Protein AF-0000000084459912 (afdb_homodimer)

Nearest PDB structures (foldseek):
  7t5u-assembly1_A  TM=8.131E-01  e=1.306E-01  Escherichia coli
  1b0n-assembly1_A  TM=7.896E-01  e=1.873E-01  Bacillus subtilis
  3g5g-assembly5_I  TM=6.899E-01  e=2.528E-01  Enterobacter sp. RFL1396
  3g5g-assembly1_A  TM=6.632E-01  e=2.528E-01  Enterobacter sp. RFL1396
  3f52-assembly1_E  TM=6.097E-01  e=4.341E-01  Corynebacterium glutamicum

Foldseek 3Di:
DVFQVQLVVLLVLLVCCVVLDVDDLCNLCVQLVHDSVVSVCSNVSHDDDPDPSSVVSSVVVSVVSVVVRVVVVVVVVVVD/DVFQVQLVVLLVLLVCCVVLDVDDLCNLCVQLVHDSVVSVCSNVVHDDDPDPSSVVSSVVVSVVSVVVRVVVVVVVVVVD

Radius of gyration: 15.77 Å; Cα contacts (8 Å, |Δi|>4): 173; chains: 2; bounding box: 39×54×32 Å

Organism: NCBI:txid458

Sequence (160 aa):
MNRNSRLKVYQGMIQFLLESTNYTFETIADFTSYSVKEIRSIYLNQKLPEKLLSEKQLIKLYLIILDIHTSKTNVQKLFEMNRNSRLKVYQGMIQFLLESTNYTFETIADFTSYSVKEIRSIYLNQKLPEKLLSEKQLIKLYLIILDIHTSKTNVQKLFE

Secondary structure (DSSP, 8-state):
-HHHHHHHHHHHHHHHHHHHSS--HHHHHHHHT--HHHHHHHHTT----S-HHHHHHHHHHHHHHHHHHHHHHHHHHHH-/-HHHHHHHHHHHHHHHHHHHSS--HHHHHHHHT--HHHHHHHHTT----S-HHHHHHHHHHHHHHHHHHHHHHHHHHHH-

Structure (mmCIF, N/CA/C/O backbone):
data_AF-0000000084459912-model_v1
#
loop_
_entity.id
_entity.type
_entity.pdbx_description
1 polymer 'Uncharacterized protein'
#
loop_
_atom_site.group_PDB
_atom_site.id
_atom_site.type_symbol
_atom_site.label_atom_id
_atom_site.label_alt_id
_atom_site.label_comp_id
_atom_site.label_asym_id
_atom_site.label_entity_id
_atom_site.label_seq_id
_atom_site.pdbx_PDB_ins_code
_atom_site.Cartn_x
_atom_site.Cartn_y
_atom_site.Cartn_z
_atom_site.occupancy
_atom_site.B_iso_or_equiv
_atom_site.auth_seq_id
_atom_site.auth_comp_id
_atom_site.auth_asym_id
_atom_site.auth_atom_id
_atom_site.pdbx_PDB_model_num
ATOM 1 N N . MET A 1 1 ? 6.602 16.375 -1.39 1 47.78 1 MET A N 1
ATOM 2 C CA . MET A 1 1 ? 6.867 15.344 -2.383 1 47.78 1 MET A CA 1
ATOM 3 C C . MET A 1 1 ? 6.234 14.016 -1.967 1 47.78 1 MET A C 1
ATOM 5 O O . MET A 1 1 ? 5.699 13.289 -2.805 1 47.78 1 MET A O 1
ATOM 9 N N . ASN A 1 2 ? 5.906 13.688 -0.579 1 64.06 2 ASN A N 1
ATOM 10 C CA . ASN A 1 2 ? 5.465 12.445 0.049 1 64.06 2 ASN A CA 1
ATOM 11 C C . ASN A 1 2 ? 3.982 12.188 -0.195 1 64.06 2 ASN A C 1
ATOM 13 O O . ASN A 1 2 ? 3.561 11.039 -0.313 1 64.06 2 ASN A O 1
ATOM 17 N N . ARG A 1 3 ? 3.441 13.25 -0.768 1 71.12 3 ARG A N 1
ATOM 18 C CA . ARG A 1 3 ? 1.987 13.156 -0.86 1 71.12 3 ARG A CA 1
ATOM 19 C C . ARG A 1 3 ? 1.567 12.344 -2.08 1 71.12 3 ARG A C 1
ATOM 21 O O . ARG A 1 3 ? 0.62 11.555 -2.01 1 71.12 3 ARG A O 1
ATOM 28 N N . ASN A 1 4 ? 2.357 12.414 -3.043 1 81.94 4 ASN A N 1
ATOM 29 C CA . ASN A 1 4 ? 2 11.75 -4.289 1 81.94 4 ASN A CA 1
ATOM 30 C C . ASN A 1 4 ? 2.221 10.242 -4.203 1 81.94 4 ASN A C 1
ATOM 32 O O . ASN A 1 4 ? 1.413 9.461 -4.711 1 81.94 4 ASN A O 1
ATOM 36 N N . SER A 1 5 ? 3.223 9.938 -3.443 1 87.69 5 SER A N 1
ATOM 37 C CA . SER A 1 5 ? 3.521 8.516 -3.316 1 87.69 5 SER A CA 1
ATOM 38 C C . SER A 1 5 ? 2.465 7.801 -2.484 1 87.69 5 SER A C 1
ATOM 40 O O . SER A 1 5 ? 2.023 6.707 -2.838 1 87.69 5 SER A O 1
ATOM 42 N N . ARG A 1 6 ? 1.945 8.523 -1.436 1 90.5 6 ARG A N 1
ATOM 43 C CA . ARG A 1 6 ? 0.918 7.941 -0.577 1 90.5 6 ARG A CA 1
ATOM 44 C C . ARG A 1 6 ? -0.403 7.797 -1.324 1 90.5 6 ARG A C 1
ATOM 46 O O . ARG A 1 6 ? -1.086 6.777 -1.197 1 90.5 6 ARG A O 1
ATOM 53 N N . LEU A 1 7 ? -0.631 8.812 -2.074 1 91 7 LEU A N 1
ATOM 54 C CA . LEU A 1 7 ? -1.864 8.773 -2.854 1 91 7 LEU A CA 1
ATOM 55 C C . LEU A 1 7 ? -1.852 7.613 -3.838 1 91 7 LEU A C 1
ATOM 57 O O . LEU A 1 7 ? -2.861 6.926 -4.008 1 91 7 LEU A O 1
ATOM 61 N N . LYS A 1 8 ? -0.755 7.383 -4.48 1 90.94 8 LYS A N 1
ATOM 62 C CA . LYS A 1 8 ? -0.604 6.273 -5.418 1 90.94 8 LYS A CA 1
ATOM 63 C C . LYS A 1 8 ? -0.824 4.934 -4.723 1 90.94 8 LYS A C 1
ATOM 65 O O . LYS A 1 8 ? -1.457 4.035 -5.285 1 90.94 8 LYS A O 1
ATOM 70 N N . VAL A 1 9 ? -0.335 4.84 -3.57 1 94.75 9 VAL A N 1
ATOM 71 C CA . VAL A 1 9 ? -0.463 3.611 -2.793 1 94.75 9 VAL A CA 1
ATOM 72 C C . VAL A 1 9 ? -1.938 3.32 -2.525 1 94.75 9 VAL A C 1
ATOM 74 O O . VAL A 1 9 ? -2.426 2.229 -2.824 1 94.75 9 VAL A O 1
ATOM 77 N N . TYR A 1 10 ? -2.59 4.32 -2.098 1 94.94 10 TYR A N 1
ATOM 78 C CA . TYR A 1 10 ? -3.963 4.094 -1.659 1 94.94 10 TYR A CA 1
ATOM 79 C C . TYR A 1 10 ? -4.898 3.947 -2.852 1 94.94 10 TYR A C 1
ATOM 81 O O . TYR A 1 10 ? -5.875 3.197 -2.793 1 94.94 10 TYR A O 1
ATOM 89 N N . GLN A 1 11 ? -4.605 4.672 -3.863 1 94.19 11 GLN A N 1
ATOM 90 C CA . GLN A 1 11 ? -5.348 4.453 -5.098 1 94.19 11 GLN A CA 1
ATOM 91 C C . GLN A 1 11 ? -5.207 3.008 -5.574 1 94.19 11 GLN A C 1
ATOM 93 O O . GLN A 1 11 ? -6.191 2.379 -5.965 1 94.19 11 GLN A O 1
ATOM 98 N N . GLY A 1 12 ? -4.016 2.531 -5.602 1 93.94 12 GLY A N 1
ATOM 99 C CA . GLY A 1 12 ? -3.768 1.151 -5.988 1 93.94 12 GLY A CA 1
ATOM 100 C C . GLY A 1 12 ? -4.469 0.146 -5.098 1 93.94 12 GLY A C 1
ATOM 101 O O . GLY A 1 12 ? -5.012 -0.849 -5.582 1 93.94 12 GLY A O 1
ATOM 102 N N . MET A 1 13 ? -4.477 0.416 -3.809 1 95.75 13 MET A N 1
ATOM 103 C CA . MET A 1 13 ? -5.129 -0.485 -2.863 1 95.75 13 MET A CA 1
ATOM 104 C C . MET A 1 13 ? -6.629 -0.556 -3.127 1 95.75 13 MET A C 1
ATOM 106 O O . MET A 1 13 ? -7.207 -1.645 -3.17 1 95.75 13 MET A O 1
ATOM 110 N N . ILE A 1 14 ? -7.199 0.581 -3.268 1 96.06 14 ILE A N 1
ATOM 111 C CA . ILE A 1 14 ? -8.633 0.626 -3.512 1 96.06 14 ILE A CA 1
ATOM 112 C C . ILE A 1 14 ? -8.961 -0.082 -4.824 1 96.06 14 ILE A C 1
ATOM 114 O O . ILE A 1 14 ? -9.891 -0.884 -4.895 1 96.06 14 ILE A O 1
ATOM 118 N N . GLN A 1 15 ? -8.188 0.215 -5.859 1 95.12 15 GLN A N 1
ATOM 119 C CA . GLN A 1 15 ? -8.383 -0.438 -7.148 1 95.12 15 GLN A CA 1
ATOM 120 C C . GLN A 1 15 ? -8.305 -1.955 -7.016 1 95.12 15 GLN A C 1
ATOM 122 O O . GLN A 1 15 ? -9.141 -2.678 -7.562 1 95.12 15 GLN A O 1
ATOM 127 N N . PHE A 1 16 ? -7.336 -2.498 -6.277 1 94.69 16 PHE A N 1
ATOM 128 C CA . PHE A 1 16 ? -7.16 -3.93 -6.07 1 94.69 16 PHE A CA 1
ATOM 129 C C . PHE A 1 16 ? -8.375 -4.527 -5.363 1 94.69 16 PHE A C 1
ATOM 131 O O . PHE A 1 16 ? -8.852 -5.602 -5.738 1 94.69 16 PHE A O 1
ATOM 138 N N . LEU A 1 17 ? -8.828 -3.879 -4.316 1 95.94 17 LEU A N 1
ATOM 139 C CA . LEU A 1 17 ? -9.992 -4.352 -3.564 1 95.94 17 LEU A CA 1
ATOM 140 C C . LEU A 1 17 ? -11.219 -4.457 -4.465 1 95.94 17 LEU A C 1
ATOM 142 O O . LEU A 1 17 ? -11.938 -5.453 -4.414 1 95.94 17 LEU A O 1
ATOM 146 N N . LEU A 1 18 ? -11.375 -3.439 -5.332 1 95.69 18 LEU A N 1
ATOM 147 C CA . LEU A 1 18 ? -12.516 -3.422 -6.242 1 95.69 18 LEU A CA 1
ATOM 148 C C . LEU A 1 18 ? -12.406 -4.551 -7.266 1 95.69 18 LEU A C 1
ATOM 150 O O . LEU A 1 18 ? -13.414 -5.148 -7.641 1 95.69 18 LEU A O 1
ATOM 154 N N . GLU A 1 19 ? -11.273 -4.852 -7.637 1 93.81 19 GLU A N 1
ATOM 155 C CA . GLU A 1 19 ? -11.062 -5.812 -8.711 1 93.81 19 GLU A CA 1
ATOM 156 C C . GLU A 1 19 ? -11.047 -7.242 -8.18 1 93.81 19 GLU A C 1
ATOM 158 O O . GLU A 1 19 ? -11.367 -8.188 -8.898 1 93.81 19 GLU A O 1
ATOM 163 N N . SER A 1 20 ? -10.633 -7.414 -6.945 1 90.88 20 SER A N 1
ATOM 164 C CA . SER A 1 20 ? -10.375 -8.742 -6.41 1 90.88 20 SER A CA 1
ATOM 165 C C . SER A 1 20 ? -11.555 -9.25 -5.586 1 90.88 20 SER A C 1
ATOM 167 O O . SER A 1 20 ? -11.562 -10.406 -5.152 1 90.88 20 SER A O 1
ATOM 169 N N . THR A 1 21 ? -12.414 -8.375 -5.328 1 93.44 21 THR A N 1
ATOM 170 C CA . THR A 1 21 ? -13.586 -8.711 -4.531 1 93.44 21 THR A CA 1
ATOM 171 C C . THR A 1 21 ? -14.852 -8.164 -5.184 1 93.44 21 THR A C 1
ATOM 173 O O . THR A 1 21 ? -14.812 -7.672 -6.312 1 93.44 21 THR A O 1
ATOM 176 N N . ASN A 1 22 ? -15.961 -8.367 -4.508 1 94.19 22 ASN A N 1
ATOM 177 C CA . ASN A 1 22 ? -17.219 -7.75 -4.91 1 94.19 22 ASN A CA 1
ATOM 178 C C . ASN A 1 22 ? -17.484 -6.469 -4.121 1 94.19 22 ASN A C 1
ATOM 180 O O . ASN A 1 22 ? -18.625 -6.016 -4.039 1 94.19 22 ASN A O 1
ATOM 184 N N . TYR A 1 23 ? -16.438 -5.949 -3.535 1 95.38 23 TYR A N 1
ATOM 185 C CA . TYR A 1 23 ? -16.594 -4.727 -2.75 1 95.38 23 TYR A CA 1
ATOM 186 C C 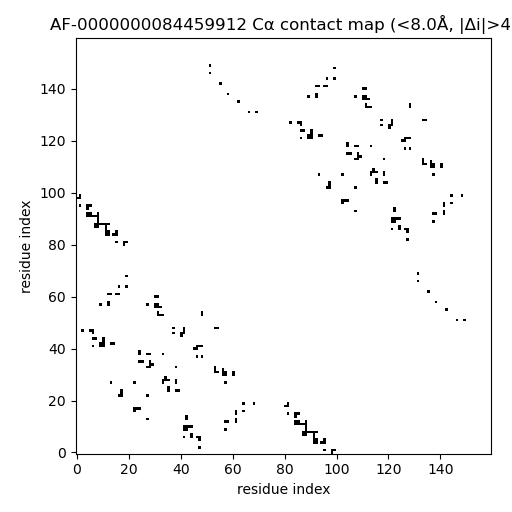. TYR A 1 23 ? -16.953 -3.547 -3.645 1 95.38 23 TYR A C 1
ATOM 188 O O . TYR A 1 23 ? -16.578 -3.514 -4.82 1 95.38 23 TYR A O 1
ATOM 196 N N . THR A 1 24 ? -17.688 -2.592 -3.076 1 96.88 24 THR A N 1
ATOM 197 C CA . THR A 1 24 ? -17.953 -1.277 -3.65 1 96.88 24 THR A CA 1
ATOM 198 C C . THR A 1 24 ? -17.25 -0.187 -2.846 1 96.88 24 THR A C 1
ATOM 200 O O . THR A 1 24 ? -16.625 -0.469 -1.823 1 96.88 24 THR A O 1
ATOM 203 N N . PHE A 1 25 ? -17.328 1.065 -3.336 1 96.88 25 PHE A N 1
ATOM 204 C CA . PHE A 1 25 ? -16.797 2.178 -2.555 1 96.88 25 PHE A CA 1
ATOM 205 C C . PHE A 1 25 ? -17.469 2.242 -1.187 1 96.88 25 PHE A C 1
ATOM 207 O O . PHE A 1 25 ? -16.812 2.545 -0.185 1 96.88 25 PHE A O 1
ATOM 214 N N . GLU A 1 26 ? -18.766 1.899 -1.14 1 97.06 26 GLU A N 1
ATOM 215 C CA . GLU A 1 26 ? -19.531 1.907 0.101 1 97.06 26 GLU A CA 1
ATOM 216 C C . GLU A 1 26 ? -19.016 0.856 1.078 1 97.06 26 GLU A C 1
ATOM 218 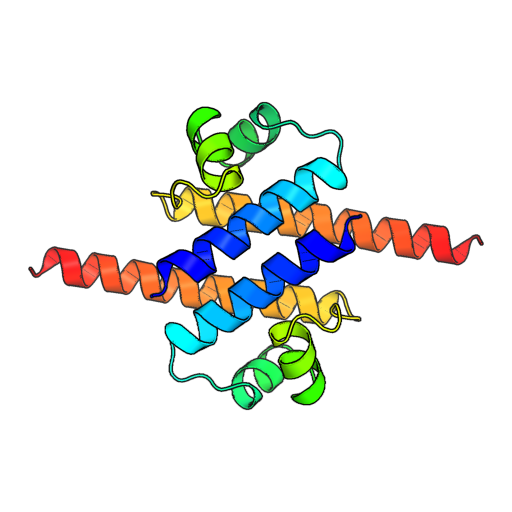O O . GLU A 1 26 ? -18.875 1.128 2.271 1 97.06 26 GLU A O 1
ATOM 223 N N . THR A 1 27 ? -18.75 -0.296 0.574 1 97 27 THR A N 1
ATOM 224 C CA . THR A 1 27 ? -18.25 -1.391 1.396 1 97 27 THR A CA 1
ATOM 225 C C . THR A 1 27 ? -16.891 -1.038 1.989 1 97 27 THR A C 1
ATOM 227 O O . THR A 1 27 ? -16.641 -1.276 3.174 1 97 27 THR A O 1
ATOM 230 N N . ILE A 1 28 ? -16 -0.453 1.196 1 97.25 28 ILE A N 1
ATOM 231 C CA . ILE A 1 28 ? -14.656 -0.09 1.641 1 97.25 28 ILE A CA 1
ATOM 232 C C . ILE A 1 28 ? -14.742 1.011 2.695 1 97.25 28 ILE A C 1
ATOM 234 O O . ILE A 1 28 ? -14.047 0.963 3.709 1 97.25 28 ILE A O 1
ATOM 238 N N . ALA A 1 29 ? -15.648 1.966 2.439 1 95.62 29 ALA A N 1
ATOM 239 C CA . ALA A 1 29 ? -15.852 3.051 3.395 1 95.62 29 ALA A CA 1
ATOM 240 C C . ALA A 1 29 ? -16.297 2.51 4.754 1 95.62 29 ALA A C 1
ATOM 242 O O . ALA A 1 29 ? -15.789 2.943 5.793 1 95.62 29 ALA A O 1
ATOM 243 N N . ASP A 1 30 ? -17.125 1.562 4.758 1 95.62 30 ASP A N 1
ATOM 244 C CA . ASP A 1 30 ? -17.641 0.974 5.984 1 95.62 30 ASP A CA 1
ATOM 245 C C . ASP A 1 30 ? -16.547 0.273 6.773 1 95.62 30 ASP A C 1
ATOM 247 O O . ASP A 1 30 ? -16.5 0.35 8.008 1 95.62 30 ASP A O 1
ATOM 251 N N . PHE A 1 31 ? -15.625 -0.36 6.098 1 94.62 31 PHE A N 1
ATOM 252 C CA . PHE A 1 31 ? -14.57 -1.136 6.738 1 94.62 31 PHE A CA 1
ATOM 253 C C . PHE A 1 31 ? -13.477 -0.221 7.266 1 94.62 31 PHE A C 1
ATOM 255 O O . PHE A 1 31 ? -12.758 -0.581 8.203 1 94.62 31 PHE A O 1
ATOM 262 N N . THR A 1 32 ? -13.25 0.983 6.684 1 93.06 32 THR A N 1
ATOM 263 C CA . THR A 1 32 ? -12.078 1.811 6.973 1 93.06 32 THR A CA 1
ATOM 264 C C . THR A 1 32 ? -12.484 3.057 7.758 1 93.06 32 THR A C 1
ATOM 266 O O . THR A 1 32 ? -11.625 3.836 8.172 1 93.06 32 THR A O 1
ATOM 269 N N . SER A 1 33 ? -13.75 3.33 7.91 1 89.5 33 SER A N 1
ATOM 270 C CA . SER A 1 33 ? -14.297 4.477 8.633 1 89.5 33 SER A CA 1
ATOM 271 C C . SER A 1 33 ? -14.109 5.766 7.844 1 89.5 33 SER A C 1
ATOM 273 O O . SER A 1 33 ? -14.094 6.855 8.422 1 89.5 33 SER A O 1
ATOM 275 N N . TYR A 1 34 ? -13.781 5.613 6.562 1 91.19 34 TYR A N 1
ATOM 276 C CA . TYR A 1 34 ? -13.859 6.746 5.648 1 91.19 34 TYR A CA 1
ATOM 277 C C . TYR A 1 34 ? -15.297 6.965 5.18 1 91.19 34 TYR A C 1
ATOM 279 O O . TYR A 1 34 ? -16.109 6.043 5.219 1 91.19 34 TYR A O 1
ATOM 287 N N . SER A 1 35 ? -15.586 8.188 4.801 1 92.88 35 SER A N 1
ATOM 288 C CA . SER A 1 35 ? -16.828 8.391 4.055 1 92.88 35 SER A CA 1
ATOM 289 C C . SER A 1 35 ? -16.688 7.898 2.617 1 92.88 35 SER A C 1
ATOM 291 O O . SER A 1 35 ? -15.578 7.797 2.094 1 92.88 35 SER A O 1
ATOM 293 N N . VAL A 1 36 ? -17.844 7.605 1.998 1 95.5 36 VAL A N 1
ATOM 294 C CA . VAL A 1 36 ? -17.844 7.188 0.6 1 95.5 36 VAL A CA 1
ATOM 295 C C . VAL A 1 36 ? -17.188 8.266 -0.261 1 95.5 36 VAL A C 1
ATOM 297 O O . VAL A 1 36 ? -16.422 7.961 -1.18 1 95.5 36 VAL A O 1
ATOM 300 N N . LYS A 1 37 ? -17.469 9.477 0.075 1 94.06 37 LYS A N 1
ATOM 301 C CA . LYS A 1 37 ? -16.906 10.602 -0.663 1 94.06 37 LYS A CA 1
ATOM 302 C C . LYS A 1 37 ? -15.391 10.609 -0.573 1 94.06 37 LYS A C 1
ATOM 304 O O . LYS A 1 37 ? -14.703 10.859 -1.565 1 94.06 37 LYS A O 1
ATOM 309 N N . GLU A 1 38 ? -14.844 10.312 0.534 1 92.94 38 GLU A N 1
ATOM 310 C CA . GLU A 1 38 ? -13.398 10.281 0.731 1 92.94 38 GLU A CA 1
ATOM 311 C C . GLU A 1 38 ? -12.758 9.148 -0.058 1 92.94 38 GLU A C 1
ATOM 313 O O . GLU A 1 38 ? -11.719 9.336 -0.693 1 92.94 38 GLU A O 1
ATOM 318 N N . ILE A 1 39 ? -13.352 7.984 0.007 1 94.94 39 ILE A N 1
ATOM 319 C CA . ILE A 1 39 ? -12.844 6.844 -0.746 1 94.94 39 ILE A CA 1
ATOM 320 C C . ILE A 1 39 ? -12.812 7.18 -2.234 1 94.94 39 ILE A C 1
ATOM 322 O O . ILE A 1 39 ? -11.828 6.902 -2.924 1 94.94 39 ILE A O 1
ATOM 326 N N . ARG A 1 40 ? -13.93 7.73 -2.684 1 94.44 40 ARG A N 1
ATOM 327 C CA . ARG A 1 40 ? -14.023 8.109 -4.09 1 94.44 40 ARG A CA 1
ATOM 328 C C . ARG A 1 40 ? -12.953 9.141 -4.449 1 94.44 40 ARG A C 1
ATOM 330 O O . ARG A 1 40 ? -12.328 9.055 -5.508 1 94.44 40 ARG A O 1
ATOM 337 N N . SER A 1 41 ? -12.742 10.039 -3.576 1 92.81 41 SER A N 1
ATOM 338 C CA . SER A 1 41 ? -11.75 11.086 -3.818 1 92.81 41 SER A CA 1
ATOM 339 C C . SER A 1 41 ? -10.344 10.5 -3.881 1 92.81 41 SER A C 1
ATOM 341 O O . SER A 1 41 ? -9.523 10.93 -4.699 1 92.81 41 SER A O 1
ATOM 343 N N . ILE A 1 42 ? -10 9.625 -3.014 1 92.88 42 ILE A N 1
ATOM 344 C CA . ILE A 1 42 ? -8.695 8.969 -3.008 1 92.88 42 ILE A CA 1
ATOM 345 C C . ILE A 1 42 ? -8.523 8.164 -4.289 1 92.88 42 ILE A C 1
ATOM 347 O O . ILE A 1 42 ? -7.477 8.234 -4.941 1 92.88 42 ILE A O 1
ATOM 351 N N . TYR A 1 43 ? -9.602 7.523 -4.668 1 92.75 43 TYR A N 1
ATOM 352 C CA . TYR A 1 43 ? -9.57 6.668 -5.848 1 92.75 43 TYR A CA 1
ATOM 353 C C . TYR A 1 43 ? -9.344 7.492 -7.109 1 92.75 43 TYR A C 1
ATOM 355 O O . TYR A 1 43 ? -8.664 7.047 -8.039 1 92.75 43 TYR A O 1
ATOM 363 N N . LEU A 1 44 ? -9.945 8.586 -7.105 1 90.19 44 LEU A N 1
ATOM 364 C CA . LEU A 1 44 ? -9.844 9.453 -8.273 1 90.19 44 LEU A CA 1
ATOM 365 C C . LEU A 1 44 ? -8.617 10.352 -8.18 1 90.19 44 LEU A C 1
ATOM 367 O O . LEU A 1 44 ? -8.484 11.305 -8.953 1 90.19 44 LEU A O 1
ATOM 371 N N . ASN A 1 45 ? -7.695 10.062 -7.281 1 78.12 45 ASN A N 1
ATOM 372 C CA . ASN A 1 45 ? -6.422 10.75 -7.117 1 78.12 45 ASN A CA 1
ATOM 373 C C . ASN A 1 45 ? -6.621 12.219 -6.75 1 78.12 45 ASN A C 1
ATOM 375 O O . ASN A 1 45 ? -5.895 13.086 -7.238 1 78.12 45 ASN A O 1
ATOM 379 N N . GLN A 1 46 ? -7.473 12.484 -5.977 1 74.62 46 GLN A N 1
ATOM 380 C CA . GLN A 1 46 ? -7.785 13.875 -5.684 1 74.62 46 GLN A CA 1
ATOM 381 C C . GLN A 1 46 ? -7.281 14.273 -4.301 1 74.62 46 GLN A C 1
ATOM 383 O O . GLN A 1 46 ? -6.844 15.406 -4.094 1 74.62 46 GLN A O 1
ATOM 388 N N . LYS A 1 47 ? -7.434 13.422 -3.338 1 76.25 47 LYS A N 1
ATOM 389 C CA . LYS A 1 47 ? -7.121 13.812 -1.967 1 76.25 47 LYS A CA 1
ATOM 390 C C . LYS A 1 47 ? -6.512 12.648 -1.19 1 76.25 47 LYS A C 1
ATOM 392 O O . LYS A 1 47 ? -6.914 11.492 -1.369 1 76.25 47 LYS A O 1
ATOM 397 N N . LEU A 1 48 ? -5.578 13 -0.312 1 77.38 48 LEU A N 1
ATOM 398 C CA . LEU A 1 48 ? -5.008 12.031 0.623 1 77.38 48 LEU A CA 1
ATOM 399 C C . LEU A 1 48 ? -5.914 11.852 1.836 1 77.38 48 LEU A C 1
ATOM 401 O O . LEU A 1 48 ? -6.648 12.766 2.211 1 77.38 48 LEU A O 1
ATOM 405 N N . PRO A 1 49 ? -5.734 10.609 2.383 1 74.56 49 PRO A N 1
ATOM 406 C CA . PRO A 1 49 ? -6.445 10.422 3.65 1 74.56 49 PRO A CA 1
ATOM 407 C C . PRO A 1 49 ? -6.027 11.43 4.719 1 74.56 49 PRO A C 1
ATOM 409 O O . PRO A 1 49 ? -4.852 11.797 4.797 1 74.56 49 PRO A O 1
ATOM 412 N N . GLU A 1 50 ? -6.941 11.914 5.402 1 72.62 50 GLU A N 1
ATOM 413 C CA . GLU A 1 50 ? -6.676 12.93 6.418 1 72.62 50 GLU A CA 1
ATOM 414 C C . GLU A 1 50 ? -6.383 12.289 7.773 1 72.62 50 GLU A C 1
ATOM 416 O O . GLU A 1 50 ? -5.734 12.906 8.625 1 72.62 50 GLU A O 1
ATOM 421 N N . LYS A 1 51 ? -6.855 11.102 7.906 1 82.69 51 LYS A N 1
ATOM 422 C CA . LYS A 1 51 ? -6.73 10.461 9.211 1 82.69 51 LYS A CA 1
ATOM 423 C C . LYS A 1 51 ? -5.832 9.227 9.133 1 82.69 51 LYS A C 1
ATOM 425 O O . LYS A 1 51 ? -6.102 8.305 8.359 1 82.69 51 LYS A O 1
ATOM 430 N N . LEU A 1 52 ? -4.852 9.211 9.992 1 85.19 52 LEU A N 1
ATOM 431 C CA . LEU A 1 52 ? -3.9 8.109 10.039 1 85.19 52 LEU A CA 1
ATOM 432 C C . LEU A 1 52 ? -4.605 6.797 10.383 1 85.19 52 LEU A C 1
ATOM 434 O O . LEU A 1 52 ? -4.281 5.75 9.82 1 85.19 52 LEU A O 1
ATOM 438 N N . LEU A 1 53 ? -5.555 6.855 11.32 1 85.62 53 LEU A N 1
ATOM 439 C CA . LEU A 1 53 ? -6.27 5.652 11.727 1 85.62 53 LEU A CA 1
ATOM 440 C C . LEU A 1 53 ? -7 5.027 10.539 1 85.62 53 LEU A C 1
ATOM 442 O O . LEU A 1 53 ? -6.977 3.809 10.367 1 85.62 53 LEU A O 1
ATOM 446 N N . SER A 1 54 ? -7.625 5.797 9.766 1 88 54 SER A N 1
ATOM 447 C CA . SER A 1 54 ? -8.336 5.309 8.586 1 88 54 SER A CA 1
ATOM 448 C C . SER A 1 54 ? -7.363 4.727 7.562 1 88 54 SER A C 1
ATOM 450 O O . SER A 1 54 ? -7.672 3.732 6.906 1 88 54 SER A O 1
ATOM 452 N N . GLU A 1 55 ? -6.227 5.371 7.469 1 90.38 55 GLU A N 1
ATOM 453 C CA . GLU A 1 55 ? -5.188 4.852 6.582 1 90.38 55 GLU A CA 1
ATOM 454 C C . GLU A 1 55 ? -4.742 3.459 7.008 1 90.38 55 GLU A C 1
ATOM 456 O O . GLU A 1 55 ? -4.633 2.555 6.18 1 90.38 55 GLU A O 1
ATOM 461 N N . LYS A 1 56 ? -4.59 3.299 8.258 1 92.62 56 LYS A N 1
ATOM 462 C CA . LYS A 1 56 ? -4.176 2.008 8.797 1 92.62 56 LYS A CA 1
ATOM 463 C C . LYS A 1 56 ? -5.242 0.943 8.562 1 92.62 56 LYS A C 1
ATOM 465 O O . LYS A 1 56 ? -4.922 -0.209 8.266 1 92.62 56 LYS A O 1
ATOM 470 N N . GLN A 1 57 ? -6.438 1.341 8.695 1 94.12 57 GLN A N 1
ATOM 471 C CA . GLN A 1 57 ? -7.535 0.405 8.461 1 94.12 57 GLN A CA 1
ATOM 472 C C . GLN A 1 57 ? -7.586 -0.027 7 1 94.12 57 GLN A C 1
ATOM 474 O O . GLN A 1 57 ? -7.875 -1.188 6.699 1 94.12 57 GLN A O 1
ATOM 479 N N . LEU A 1 58 ? -7.355 0.901 6.082 1 95.38 58 LEU A N 1
ATOM 480 C CA . LEU A 1 58 ? -7.32 0.562 4.664 1 95.38 58 LEU A CA 1
ATOM 481 C C . LEU A 1 58 ? -6.18 -0.401 4.359 1 95.38 58 LEU A C 1
ATOM 483 O O . LEU A 1 58 ? -6.359 -1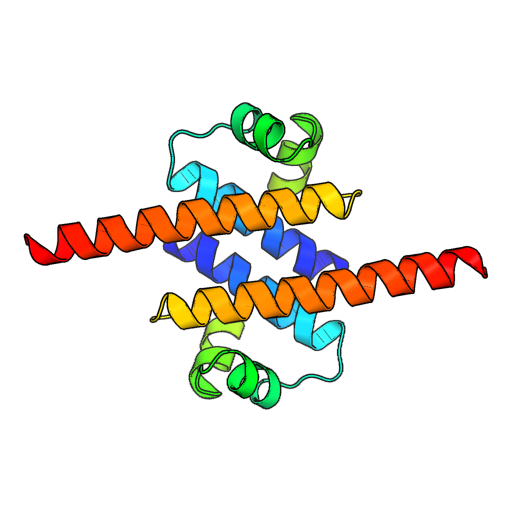.374 3.625 1 95.38 58 LEU A O 1
ATOM 487 N N . ILE A 1 59 ? -5.023 -0.166 4.949 1 95.81 59 ILE A N 1
ATOM 488 C CA . ILE A 1 59 ? -3.865 -1.028 4.75 1 95.81 59 ILE A CA 1
ATOM 489 C C . ILE A 1 59 ? -4.16 -2.424 5.297 1 95.81 59 ILE A C 1
ATOM 491 O O . ILE A 1 59 ? -3.834 -3.428 4.66 1 95.81 59 ILE A O 1
ATOM 495 N N . LYS A 1 60 ? -4.809 -2.514 6.43 1 94.94 60 LYS A N 1
ATOM 496 C CA . LYS A 1 60 ? -5.172 -3.795 7.027 1 94.94 60 LYS A CA 1
ATOM 497 C C . LYS A 1 60 ? -6.152 -4.559 6.141 1 94.94 60 LYS A C 1
ATOM 499 O O . LYS A 1 60 ? -6 -5.762 5.934 1 94.94 60 LYS A O 1
ATOM 504 N N . LEU A 1 61 ? -7.199 -3.861 5.688 1 95.75 61 LEU A N 1
ATOM 505 C CA . LEU A 1 61 ? -8.164 -4.484 4.793 1 95.75 61 LEU A CA 1
ATOM 506 C C . LEU A 1 61 ? -7.48 -5.023 3.541 1 95.75 61 LEU A C 1
ATOM 508 O O . LEU A 1 61 ? -7.746 -6.152 3.119 1 95.75 61 LEU A O 1
ATOM 512 N N . TYR A 1 62 ? -6.605 -4.234 2.945 1 95.44 62 TYR A N 1
ATOM 513 C CA . TYR A 1 62 ? -5.832 -4.645 1.777 1 95.44 62 TYR A CA 1
ATOM 514 C C . TYR A 1 62 ? -5.039 -5.914 2.064 1 95.44 62 TYR A C 1
ATOM 516 O O . TYR A 1 62 ? -5.039 -6.848 1.262 1 95.44 62 TYR A O 1
ATOM 524 N N . LEU A 1 63 ? -4.43 -5.984 3.203 1 94.19 63 LEU A N 1
ATOM 525 C CA . LEU A 1 63 ? -3.607 -7.125 3.59 1 94.19 63 LEU A CA 1
ATOM 526 C C . LEU A 1 63 ? -4.453 -8.383 3.729 1 94.19 63 LEU A C 1
ATOM 528 O O . LEU A 1 63 ? -4.039 -9.469 3.309 1 94.19 63 LEU A O 1
ATOM 532 N N . ILE A 1 64 ? -5.516 -8.219 4.348 1 94.31 64 ILE A N 1
ATOM 533 C CA . ILE A 1 64 ? -6.426 -9.336 4.555 1 94.31 64 ILE A CA 1
ATOM 534 C C . ILE A 1 64 ? -6.855 -9.914 3.207 1 94.31 64 ILE A C 1
ATOM 536 O O . ILE A 1 64 ? -6.777 -11.125 2.986 1 94.31 64 ILE A O 1
ATOM 540 N N . ILE A 1 65 ? -7.281 -9.055 2.283 1 93.5 65 ILE A N 1
ATOM 541 C CA . ILE A 1 65 ? -7.773 -9.484 0.979 1 93.5 65 ILE A CA 1
ATOM 542 C C . ILE A 1 65 ? -6.621 -10.07 0.163 1 93.5 65 ILE A C 1
ATOM 544 O O . ILE A 1 65 ? -6.805 -11.047 -0.572 1 93.5 65 ILE A O 1
ATOM 548 N N . LEU A 1 66 ? -5.434 -9.492 0.23 1 91.44 66 LEU A N 1
ATOM 549 C CA . LEU A 1 66 ? -4.246 -10.008 -0.442 1 91.44 66 LEU A CA 1
ATOM 550 C C . LEU A 1 66 ? -3.965 -11.445 -0.018 1 91.44 66 LEU A C 1
ATOM 552 O O . LEU A 1 66 ? -3.693 -12.305 -0.862 1 91.44 66 LEU A O 1
ATOM 556 N N . ASP A 1 67 ? -4.078 -11.703 1.214 1 89.25 67 ASP A N 1
ATOM 557 C CA . ASP A 1 67 ? -3.822 -13.031 1.767 1 89.25 67 ASP A CA 1
ATOM 558 C C . ASP A 1 67 ? -4.836 -14.047 1.244 1 89.25 67 ASP A C 1
ATOM 560 O O . ASP A 1 67 ? -4.469 -15.156 0.86 1 89.25 67 ASP A O 1
ATOM 564 N N . ILE A 1 68 ? -6.043 -13.641 1.228 1 88.88 68 ILE A N 1
ATOM 565 C CA . ILE A 1 68 ? -7.117 -14.508 0.752 1 88.88 68 ILE A CA 1
ATOM 566 C C . ILE A 1 68 ? -6.934 -14.789 -0.738 1 88.88 68 ILE A C 1
ATOM 568 O O . ILE A 1 68 ? -7.043 -15.93 -1.179 1 88.88 68 ILE A O 1
ATOM 572 N N . HIS A 1 69 ? -6.648 -13.773 -1.415 1 84.31 69 HIS A N 1
ATOM 573 C CA . HIS A 1 69 ? -6.527 -13.867 -2.865 1 84.31 69 HIS A CA 1
ATOM 574 C C . HIS A 1 69 ? -5.328 -14.727 -3.264 1 84.31 69 HIS A C 1
ATOM 576 O O . HIS A 1 69 ? -5.414 -15.523 -4.195 1 84.31 69 HIS A O 1
ATOM 582 N N . THR A 1 70 ? -4.27 -14.547 -2.635 1 80.19 70 THR A N 1
ATOM 583 C CA . THR A 1 70 ? -3.064 -15.297 -2.967 1 80.19 70 THR A CA 1
ATOM 584 C C . THR A 1 70 ? -3.203 -16.75 -2.539 1 80.19 70 THR A C 1
ATOM 586 O O . THR A 1 70 ? -2.711 -17.656 -3.221 1 80.19 70 THR A O 1
ATOM 589 N N . SER A 1 71 ? -3.816 -16.938 -1.45 1 78.06 71 SER A N 1
ATOM 590 C CA . SER A 1 71 ? -4.074 -18.312 -1.014 1 78.06 71 SER A CA 1
ATOM 591 C C . SER A 1 71 ? -4.984 -19.047 -1.993 1 78.06 71 SER A C 1
ATOM 593 O O . SER A 1 71 ? -4.758 -20.219 -2.301 1 78.06 71 SER A O 1
ATOM 595 N N . LYS A 1 72 ? -6.008 -18.375 -2.496 1 73.06 72 LYS A N 1
ATOM 596 C CA . LYS A 1 72 ? -6.938 -18.969 -3.445 1 73.06 72 LYS A CA 1
ATOM 597 C C . LYS A 1 72 ? -6.246 -19.297 -4.766 1 73.06 72 LYS A C 1
ATOM 599 O O . LYS A 1 72 ? -6.473 -20.359 -5.352 1 73.06 72 LYS A O 1
ATOM 604 N N . THR A 1 73 ? -5.484 -18.375 -5.191 1 69.25 73 THR A N 1
ATOM 605 C CA . THR A 1 73 ? -4.77 -18.578 -6.445 1 69.25 73 THR A CA 1
ATOM 606 C C . THR A 1 73 ? -3.799 -19.75 -6.324 1 69.25 73 THR A C 1
ATOM 608 O O . THR A 1 73 ? -3.625 -20.516 -7.273 1 69.25 73 THR A O 1
ATOM 611 N N . ASN A 1 74 ? -3.219 -19.828 -5.152 1 67.19 74 ASN A N 1
ATOM 612 C CA . ASN A 1 74 ? -2.314 -20.953 -4.93 1 67.19 74 ASN A CA 1
ATOM 613 C C . ASN A 1 74 ? -3.061 -22.281 -4.941 1 67.19 74 ASN A C 1
ATOM 615 O O . ASN A 1 74 ? -2.555 -23.281 -5.461 1 67.19 74 ASN A O 1
ATOM 619 N N . VAL A 1 75 ? -4.199 -22.219 -4.395 1 61.47 75 VAL A N 1
ATOM 620 C CA . VAL A 1 75 ? -5.008 -23.438 -4.352 1 61.47 75 VAL A CA 1
ATOM 621 C C . VAL A 1 75 ? -5.465 -23.797 -5.766 1 61.47 75 VAL A C 1
ATOM 623 O O . VAL A 1 75 ? -5.438 -24.969 -6.148 1 61.47 75 VAL A O 1
ATOM 626 N N . GLN A 1 76 ? -5.941 -22.859 -6.52 1 63.72 76 GLN A N 1
ATOM 627 C CA . GLN A 1 76 ? -6.395 -23.125 -7.879 1 63.72 76 GLN A CA 1
ATOM 628 C C . GLN A 1 76 ? -5.266 -23.688 -8.742 1 63.72 76 GLN A C 1
ATOM 630 O O . GLN A 1 76 ? -5.477 -24.594 -9.531 1 63.72 76 GLN A O 1
ATOM 635 N N . LYS A 1 77 ? -4.098 -23.125 -8.531 1 64.69 77 LYS A N 1
ATOM 636 C CA . LYS A 1 77 ? -2.943 -23.594 -9.289 1 64.69 77 LYS A CA 1
ATOM 637 C C . LYS A 1 77 ? -2.641 -25.062 -8.969 1 64.69 77 LYS A C 1
ATOM 639 O O . LYS A 1 77 ? -2.16 -25.797 -9.828 1 64.69 77 LYS A O 1
ATOM 644 N N . LEU A 1 78 ? -2.938 -25.5 -7.836 1 60.12 78 LEU A N 1
ATOM 645 C CA . LEU A 1 78 ? -2.697 -26.875 -7.426 1 60.12 78 LEU A CA 1
ATOM 646 C C . LEU A 1 78 ? -3.635 -27.828 -8.156 1 60.12 78 LEU A C 1
ATOM 648 O O . LEU A 1 78 ? -3.289 -28.984 -8.383 1 60.12 78 LEU A O 1
ATOM 652 N N . PHE A 1 79 ? -4.746 -27.359 -8.672 1 65.69 79 PHE A N 1
ATOM 653 C CA . PHE A 1 79 ? -5.727 -28.234 -9.312 1 65.69 79 PHE A CA 1
ATOM 654 C C . PHE A 1 79 ? -5.703 -28.062 -10.828 1 65.69 79 PHE A C 1
ATOM 656 O O . PHE A 1 79 ? -6.406 -28.766 -11.547 1 65.69 79 PHE A O 1
ATOM 663 N N . GLU A 1 80 ? -5.008 -27.266 -11.414 1 53.75 80 GLU A N 1
ATOM 664 C CA . GLU A 1 80 ? -4.781 -27.203 -12.859 1 53.75 80 GLU A CA 1
ATOM 665 C C . GLU A 1 80 ? -3.58 -28.062 -13.258 1 53.75 80 GLU A C 1
ATOM 667 O O . GLU A 1 80 ? -2.688 -28.312 -12.445 1 53.75 80 GLU A O 1
ATOM 672 N N . MET B 1 1 ? -5.82 -8.438 -14.555 1 48.03 1 MET B N 1
ATOM 673 C CA . MET B 1 1 ? -6.07 -7.023 -14.305 1 48.03 1 MET B CA 1
ATOM 674 C C . MET B 1 1 ? -5.512 -6.609 -12.945 1 48.03 1 MET B C 1
ATOM 676 O O . MET B 1 1 ? -4.949 -5.52 -12.805 1 48.03 1 MET B O 1
ATOM 680 N N . ASN B 1 2 ? -5.277 -7.547 -11.852 1 64.31 2 ASN B N 1
ATOM 681 C CA . ASN B 1 2 ? -4.918 -7.344 -10.453 1 64.31 2 ASN B CA 1
ATOM 682 C C . ASN B 1 2 ? -3.434 -7.027 -10.289 1 64.31 2 ASN B C 1
ATOM 684 O O . ASN B 1 2 ? -3.047 -6.266 -9.406 1 64.31 2 ASN B O 1
ATOM 688 N N . ARG B 1 3 ? -2.83 -7.184 -11.469 1 71.56 3 ARG B N 1
ATOM 689 C CA . ARG B 1 3 ? -1.377 -7.094 -11.359 1 71.56 3 ARG B CA 1
ATOM 690 C C . ARG B 1 3 ? -0.917 -5.637 -11.383 1 71.56 3 ARG B C 1
ATOM 692 O O . ARG B 1 3 ? -0.005 -5.258 -10.641 1 71.56 3 ARG B O 1
ATOM 699 N N . ASN B 1 4 ? -1.641 -4.871 -12.055 1 82 4 ASN B N 1
ATOM 700 C CA . ASN B 1 4 ? -1.236 -3.477 -12.219 1 82 4 ASN B CA 1
ATOM 701 C C . ASN B 1 4 ? -1.512 -2.662 -10.961 1 82 4 ASN B C 1
ATOM 703 O O . ASN B 1 4 ? -0.703 -1.816 -10.57 1 82 4 ASN B O 1
ATOM 707 N N . SER B 1 5 ? -2.549 -3.062 -10.336 1 87.88 5 SER B N 1
ATOM 708 C CA . SER B 1 5 ? -2.898 -2.328 -9.125 1 87.88 5 SER B CA 1
ATOM 709 C C . SER B 1 5 ? -1.917 -2.619 -7.996 1 87.88 5 SER B C 1
ATOM 711 O O . SER B 1 5 ? -1.491 -1.707 -7.285 1 87.88 5 SER B O 1
ATOM 713 N N . ARG B 1 6 ? -1.452 -3.908 -7.945 1 90.5 6 ARG B N 1
ATOM 714 C CA . ARG B 1 6 ? -0.498 -4.301 -6.91 1 90.5 6 ARG B CA 1
ATOM 715 C C . ARG B 1 6 ? 0.86 -3.648 -7.145 1 90.5 6 ARG B C 1
ATOM 717 O O . ARG B 1 6 ? 1.503 -3.182 -6.203 1 90.5 6 ARG B O 1
ATOM 724 N N . LEU B 1 7 ? 1.167 -3.641 -8.391 1 90.88 7 LEU B N 1
ATOM 725 C CA . LEU B 1 7 ? 2.441 -3.023 -8.734 1 90.88 7 LEU B CA 1
ATOM 726 C C . LEU B 1 7 ? 2.449 -1.544 -8.367 1 90.88 7 LEU B C 1
ATOM 728 O O . LEU B 1 7 ? 3.447 -1.033 -7.852 1 90.88 7 LEU B O 1
ATOM 732 N N . LYS B 1 8 ? 1.384 -0.855 -8.625 1 91 8 LYS B N 1
ATOM 733 C CA . LYS B 1 8 ? 1.251 0.558 -8.281 1 91 8 LYS B CA 1
ATOM 734 C C . LYS B 1 8 ? 1.385 0.771 -6.773 1 91 8 LYS B C 1
ATOM 736 O O . LYS B 1 8 ? 2.023 1.729 -6.332 1 91 8 LYS B O 1
ATOM 741 N N . VAL B 1 9 ? 0.834 -0.099 -6.062 1 94.75 9 VAL B N 1
ATOM 742 C CA . VAL B 1 9 ? 0.876 -0.019 -4.605 1 94.75 9 VAL B CA 1
ATOM 743 C C . VAL B 1 9 ? 2.322 -0.116 -4.125 1 94.75 9 VAL B C 1
ATOM 745 O O . VAL B 1 9 ? 2.795 0.748 -3.383 1 94.75 9 VAL B O 1
ATOM 748 N N . TYR B 1 10 ? 2.977 -1.072 -4.652 1 94.81 10 TYR B N 1
ATOM 749 C CA . TYR B 1 10 ? 4.312 -1.343 -4.129 1 94.81 10 TYR B CA 1
ATOM 750 C C . TYR B 1 10 ? 5.316 -0.316 -4.641 1 94.81 10 TYR B C 1
ATOM 752 O O . TYR B 1 10 ? 6.262 0.041 -3.934 1 94.81 10 TYR B O 1
ATOM 760 N N . GLN B 1 11 ? 5.105 0.098 -5.84 1 94 11 GLN B N 1
ATOM 761 C CA . GLN B 1 11 ? 5.922 1.208 -6.324 1 94 11 GLN B CA 1
ATOM 762 C C . GLN B 1 11 ? 5.758 2.438 -5.434 1 94 11 GLN B C 1
ATOM 764 O O . GLN B 1 11 ? 6.746 3.092 -5.086 1 94 11 GLN B O 1
ATOM 769 N N . GLY B 1 12 ? 4.559 2.785 -5.148 1 93.94 12 GLY B N 1
ATOM 770 C CA . GLY B 1 12 ? 4.289 3.908 -4.266 1 93.94 12 GLY B CA 1
ATOM 771 C C . GLY B 1 12 ? 4.898 3.746 -2.887 1 93.94 12 GLY B C 1
ATOM 772 O O . GLY B 1 12 ? 5.438 4.699 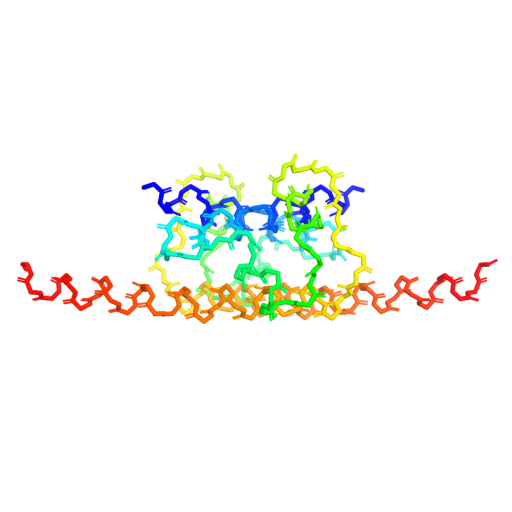-2.324 1 93.94 12 GLY B O 1
ATOM 773 N N . MET B 1 13 ? 4.836 2.539 -2.359 1 95.75 13 MET B N 1
ATOM 774 C CA . MET B 1 13 ? 5.398 2.273 -1.037 1 95.75 13 MET B CA 1
ATOM 775 C C . MET B 1 13 ? 6.906 2.48 -1.036 1 95.75 13 MET B C 1
ATOM 777 O O . MET B 1 13 ? 7.449 3.131 -0.139 1 95.75 13 MET B O 1
ATOM 781 N N . ILE B 1 14 ? 7.516 1.914 -1.999 1 96 14 ILE B N 1
ATOM 782 C CA . ILE B 1 14 ? 8.969 2.039 -2.086 1 96 14 ILE B CA 1
ATOM 783 C C . ILE B 1 14 ? 9.352 3.508 -2.25 1 96 14 ILE B C 1
ATOM 785 O O . ILE B 1 14 ? 10.258 3.998 -1.578 1 96 14 ILE B O 1
ATOM 789 N N . GLN B 1 15 ? 8.656 4.203 -3.145 1 95.12 15 GLN B N 1
ATOM 790 C CA . GLN B 1 15 ? 8.914 5.625 -3.346 1 95.12 15 GLN B CA 1
ATOM 791 C C . GLN B 1 15 ? 8.766 6.398 -2.039 1 95.12 15 GLN B C 1
ATOM 793 O O . GLN B 1 15 ? 9.609 7.238 -1.713 1 95.12 15 GLN B O 1
ATOM 798 N N . PHE B 1 16 ? 7.75 6.152 -1.24 1 94.69 16 PHE B N 1
ATOM 799 C CA . PHE B 1 16 ? 7.516 6.816 0.035 1 94.69 16 PHE B CA 1
ATOM 800 C C . PHE B 1 16 ? 8.664 6.551 1.004 1 94.69 16 PHE B C 1
ATOM 802 O O . PHE B 1 16 ? 9.125 7.457 1.698 1 94.69 16 PHE B O 1
ATOM 809 N N . LEU B 1 17 ? 9.07 5.301 1.107 1 95.88 17 LEU B N 1
ATOM 810 C CA . LEU B 1 17 ? 10.164 4.922 1.999 1 95.88 17 LEU B CA 1
ATOM 811 C C . LEU B 1 17 ? 11.438 5.676 1.643 1 95.88 17 LEU B C 1
ATOM 813 O O . LEU B 1 17 ? 12.125 6.191 2.527 1 95.88 17 LEU B O 1
ATOM 817 N N . LEU B 1 18 ? 11.68 5.785 0.326 1 95.62 18 LEU B N 1
ATOM 818 C CA . LEU B 1 18 ? 12.875 6.48 -0.145 1 95.62 18 LEU B CA 1
ATOM 819 C C . LEU B 1 18 ? 12.805 7.969 0.175 1 95.62 18 LEU B C 1
ATOM 821 O O . LEU B 1 18 ? 13.82 8.586 0.504 1 95.62 18 LEU B O 1
ATOM 825 N N . GLU B 1 19 ? 11.688 8.484 0.141 1 93.75 19 GLU B N 1
ATOM 826 C CA . GLU B 1 19 ? 11.516 9.922 0.291 1 93.75 19 GLU B CA 1
ATOM 827 C C . GLU B 1 19 ? 11.414 10.32 1.762 1 93.75 19 GLU B C 1
ATOM 829 O O . GLU B 1 19 ? 11.75 11.445 2.135 1 93.75 19 GLU B O 1
ATOM 834 N N . SER B 1 20 ? 10.914 9.43 2.588 1 91 20 SER B N 1
ATOM 835 C CA . SER B 1 20 ? 10.578 9.766 3.965 1 91 20 SER B CA 1
ATOM 836 C C . SER B 1 20 ? 11.688 9.352 4.926 1 91 20 SER B C 1
ATOM 838 O O . SER B 1 20 ? 11.641 9.672 6.113 1 91 20 SER B O 1
ATOM 840 N N . THR B 1 21 ? 12.57 8.617 4.41 1 93.5 21 THR B N 1
ATOM 841 C CA . THR B 1 21 ? 13.688 8.125 5.219 1 93.5 21 THR B CA 1
ATOM 842 C C . THR B 1 21 ? 15.008 8.297 4.477 1 93.5 21 THR B C 1
ATOM 844 O O . THR B 1 21 ? 15.055 8.93 3.42 1 93.5 21 THR B O 1
ATOM 847 N N . ASN B 1 22 ? 16.047 7.84 5.09 1 94.19 22 ASN B N 1
ATOM 848 C CA . ASN B 1 22 ? 17.344 7.766 4.43 1 94.19 22 ASN B CA 1
ATOM 849 C C . ASN B 1 22 ? 17.609 6.371 3.863 1 94.19 22 ASN B C 1
ATOM 851 O O . ASN B 1 22 ? 18.75 6.004 3.615 1 94.19 22 ASN B O 1
ATOM 855 N N . TYR B 1 23 ? 16.547 5.629 3.709 1 95.19 23 TYR B N 1
ATOM 856 C CA . TYR B 1 23 ? 16.688 4.277 3.182 1 95.19 23 TYR B CA 1
ATOM 857 C C . TYR B 1 23 ? 17.141 4.305 1.727 1 95.19 23 TYR B C 1
ATOM 859 O O . TYR B 1 23 ? 16.844 5.258 0.999 1 95.19 23 TYR B O 1
ATOM 867 N N . THR B 1 24 ? 17.844 3.275 1.32 1 96.81 24 THR B N 1
ATOM 868 C CA . THR B 1 24 ? 18.188 2.971 -0.066 1 96.81 24 THR B CA 1
ATOM 869 C C . THR B 1 24 ? 17.469 1.703 -0.53 1 96.81 24 THR B C 1
ATOM 871 O O . THR B 1 24 ? 16.781 1.056 0.252 1 96.81 24 THR B O 1
ATOM 874 N N . PHE B 1 25 ? 17.625 1.36 -1.819 1 96.81 25 PHE B N 1
ATOM 875 C CA . PHE B 1 25 ? 17.094 0.094 -2.303 1 96.81 25 PHE B CA 1
ATOM 876 C C . PHE B 1 25 ? 17.672 -1.076 -1.521 1 96.81 25 PHE B C 1
ATOM 878 O O . PHE B 1 25 ? 16.969 -2.045 -1.225 1 96.81 25 PHE B O 1
ATOM 885 N N . GLU B 1 26 ? 18.953 -0.956 -1.119 1 96.94 26 GLU B N 1
ATOM 886 C CA . GLU B 1 26 ? 19.641 -1.991 -0.358 1 96.94 26 GLU B CA 1
ATOM 887 C C . GLU B 1 26 ? 19.031 -2.16 1.028 1 96.94 26 GLU B C 1
ATOM 889 O O . GLU B 1 26 ? 18.828 -3.285 1.487 1 96.94 26 GLU B O 1
ATOM 894 N N . THR B 1 27 ? 18.75 -1.081 1.649 1 96.94 27 THR B N 1
ATOM 895 C CA . THR B 1 27 ? 18.156 -1.1 2.982 1 96.94 27 THR B CA 1
ATOM 896 C C . THR B 1 27 ? 16.766 -1.741 2.951 1 96.94 27 THR B C 1
ATOM 898 O O . THR B 1 27 ? 16.438 -2.555 3.816 1 96.94 27 THR B O 1
ATOM 901 N N . ILE B 1 28 ? 15.961 -1.402 1.963 1 97.12 28 ILE B N 1
ATOM 902 C CA . ILE B 1 28 ? 14.609 -1.934 1.837 1 97.12 28 ILE B CA 1
ATOM 903 C C . ILE B 1 28 ? 14.672 -3.436 1.561 1 97.12 28 ILE B C 1
ATOM 905 O O . ILE B 1 28 ? 13.906 -4.211 2.145 1 97.12 28 ILE B O 1
ATOM 909 N N . ALA B 1 29 ? 15.625 -3.818 0.701 1 95.44 29 ALA B N 1
ATOM 910 C CA . ALA B 1 29 ? 15.805 -5.234 0.387 1 95.44 29 ALA B CA 1
ATOM 911 C C . ALA B 1 29 ? 16.141 -6.035 1.642 1 95.44 29 ALA B C 1
ATOM 913 O O . ALA B 1 29 ? 15.586 -7.117 1.861 1 95.44 29 ALA B O 1
ATOM 914 N N . ASP B 1 30 ? 16.938 -5.508 2.467 1 95.44 30 AS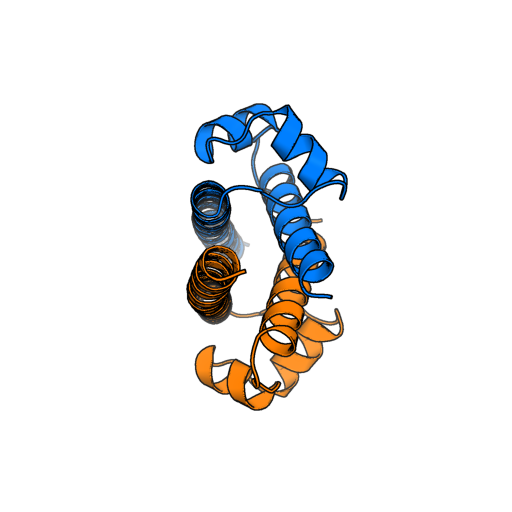P B N 1
ATOM 915 C CA . ASP B 1 30 ? 17.359 -6.18 3.691 1 95.44 30 ASP B CA 1
ATOM 916 C C . ASP B 1 30 ? 16.188 -6.383 4.645 1 95.44 30 ASP B C 1
ATOM 918 O O . ASP B 1 30 ? 16.078 -7.426 5.289 1 95.44 30 ASP B O 1
ATOM 922 N N . PHE B 1 31 ? 15.305 -5.43 4.707 1 94.56 31 PHE B N 1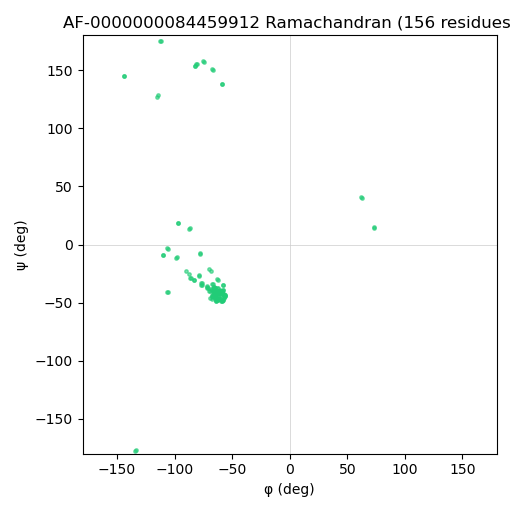
ATOM 923 C CA . PHE B 1 31 ? 14.188 -5.469 5.641 1 94.56 31 PHE B CA 1
ATOM 924 C C . PHE B 1 31 ? 13.078 -6.387 5.129 1 94.56 31 PHE B C 1
ATOM 926 O O . PHE B 1 31 ? 12.289 -6.906 5.914 1 94.56 31 PHE B O 1
ATOM 933 N N . THR B 1 32 ? 12.945 -6.609 3.795 1 92.88 32 THR B N 1
ATOM 934 C CA . THR B 1 32 ? 11.797 -7.297 3.211 1 92.88 32 THR B CA 1
ATOM 935 C C . THR B 1 32 ? 12.203 -8.672 2.689 1 92.88 32 THR B C 1
ATOM 937 O O . THR B 1 32 ? 11.352 -9.445 2.248 1 92.88 32 THR B O 1
ATOM 940 N N . SER B 1 33 ? 13.461 -8.977 2.648 1 89.12 33 SER B N 1
ATOM 941 C CA . SER B 1 33 ? 14.008 -10.242 2.182 1 89.12 33 SER B CA 1
ATOM 942 C C . SER B 1 33 ? 13.914 -10.367 0.664 1 89.12 33 SER B C 1
ATOM 944 O O . SER B 1 33 ? 13.906 -11.477 0.123 1 89.12 33 SER B O 1
ATOM 946 N N . TYR B 1 34 ? 13.664 -9.227 0.015 1 90.94 34 TYR B N 1
ATOM 947 C CA . TYR B 1 34 ? 13.836 -9.156 -1.432 1 90.94 34 TYR B CA 1
ATOM 948 C C . TYR B 1 34 ? 15.297 -8.945 -1.798 1 90.94 34 TYR B C 1
ATOM 950 O O . TYR B 1 34 ? 16.094 -8.469 -0.978 1 90.94 34 TYR B O 1
ATOM 958 N N . SER B 1 35 ? 15.641 -9.359 -2.996 1 92.69 35 SER B N 1
ATOM 959 C CA . SER B 1 35 ? 16.922 -8.906 -3.521 1 92.69 35 SER B CA 1
ATOM 960 C C . SER B 1 35 ? 16.859 -7.449 -3.959 1 92.69 35 SER B C 1
ATOM 962 O O . SER B 1 35 ? 15.781 -6.93 -4.25 1 92.69 35 SER B O 1
ATOM 964 N N . VAL B 1 36 ? 18.031 -6.809 -4.004 1 95.44 36 VAL B N 1
ATOM 965 C CA . VAL B 1 36 ? 18.109 -5.426 -4.469 1 95.44 36 VAL B CA 1
ATOM 966 C C . VAL B 1 36 ? 17.547 -5.328 -5.887 1 95.44 36 VAL B C 1
ATOM 968 O O . VAL B 1 36 ? 16.828 -4.379 -6.219 1 95.44 36 VAL B O 1
ATOM 971 N N . LYS B 1 37 ? 17.859 -6.32 -6.648 1 94 37 LYS B N 1
ATOM 972 C CA . LYS B 1 37 ? 17.375 -6.355 -8.031 1 94 37 LYS B CA 1
ATOM 973 C C . LYS B 1 37 ? 15.852 -6.383 -8.078 1 94 37 LYS B C 1
ATOM 975 O O . LYS B 1 37 ? 15.234 -5.707 -8.906 1 94 37 LYS B O 1
ATOM 980 N N . GLU B 1 38 ? 15.227 -7.102 -7.238 1 92.69 38 GLU B N 1
ATOM 981 C CA . GLU B 1 38 ? 13.773 -7.203 -7.195 1 92.69 38 GLU B CA 1
ATOM 982 C C . GLU B 1 38 ? 13.141 -5.883 -6.766 1 92.69 38 GLU B C 1
ATOM 984 O O . GLU B 1 38 ? 12.148 -5.441 -7.359 1 92.69 38 GLU B O 1
ATOM 989 N N . ILE B 1 39 ? 13.703 -5.27 -5.758 1 94.81 39 ILE B N 1
ATOM 990 C CA . ILE B 1 39 ? 13.203 -3.982 -5.297 1 94.81 39 ILE B CA 1
ATOM 991 C C . ILE B 1 39 ? 13.281 -2.961 -6.43 1 94.81 39 ILE B C 1
ATOM 993 O O . ILE B 1 39 ? 12.328 -2.207 -6.66 1 94.81 39 ILE B O 1
ATOM 997 N N . ARG B 1 40 ? 14.422 -2.955 -7.062 1 94.31 40 ARG B N 1
ATOM 998 C CA . ARG B 1 40 ? 14.609 -2.033 -8.18 1 94.31 40 ARG B CA 1
ATOM 999 C C . ARG B 1 40 ? 13.602 -2.307 -9.289 1 94.31 40 ARG B C 1
ATOM 1001 O O . ARG B 1 40 ? 13.047 -1.373 -9.867 1 94.31 40 ARG B O 1
ATOM 1008 N N . SER B 1 41 ? 13.383 -3.531 -9.539 1 92.81 41 SER B N 1
ATOM 1009 C CA . SER B 1 41 ? 12.445 -3.91 -10.586 1 92.81 41 SER B CA 1
ATOM 1010 C C . SER B 1 41 ? 11.023 -3.479 -10.242 1 92.81 41 SER B C 1
ATOM 1012 O O . SER B 1 41 ? 10.273 -3.033 -11.117 1 92.81 41 SER B O 1
ATOM 1014 N N . ILE B 1 42 ? 10.594 -3.656 -9.039 1 92.75 42 ILE B N 1
ATOM 1015 C CA . ILE B 1 42 ? 9.273 -3.24 -8.586 1 92.75 42 ILE B CA 1
ATOM 1016 C C . ILE B 1 42 ? 9.148 -1.722 -8.672 1 92.75 42 ILE B C 1
ATOM 1018 O O . ILE B 1 42 ? 8.148 -1.204 -9.18 1 92.75 42 ILE B O 1
ATOM 1022 N N . TYR B 1 43 ? 10.227 -1.09 -8.305 1 92.75 43 TYR B N 1
ATOM 1023 C CA . TYR B 1 43 ? 10.234 0.368 -8.297 1 92.75 43 TYR B CA 1
ATOM 1024 C C . TYR B 1 43 ? 10.125 0.924 -9.711 1 92.75 43 TYR B C 1
ATOM 1026 O O . TYR B 1 43 ? 9.492 1.955 -9.938 1 92.75 43 TYR B O 1
ATOM 1034 N N . LEU B 1 44 ? 10.758 0.26 -10.562 1 90.31 44 LEU B N 1
ATOM 1035 C CA . LEU B 1 44 ? 10.766 0.708 -11.953 1 90.31 44 LEU B CA 1
ATOM 1036 C C . LEU B 1 44 ? 9.57 0.139 -12.711 1 90.31 44 LEU B C 1
ATOM 1038 O O . LEU B 1 44 ? 9.523 0.203 -13.938 1 90.31 44 LEU B O 1
ATOM 1042 N N . ASN B 1 45 ? 8.602 -0.398 -12.016 1 78.69 45 ASN B N 1
ATOM 1043 C CA . ASN B 1 45 ? 7.344 -0.901 -12.562 1 78.69 45 ASN B CA 1
ATOM 1044 C C . ASN B 1 45 ? 7.574 -2.061 -13.531 1 78.69 45 ASN B C 1
ATOM 1046 O O . ASN B 1 45 ? 6.91 -2.156 -14.562 1 78.69 45 ASN B O 1
ATOM 1050 N N . GLN B 1 46 ? 8.391 -2.859 -13.25 1 75.19 46 GLN B N 1
ATOM 1051 C CA . GLN B 1 46 ? 8.734 -3.918 -14.195 1 75.19 46 GLN B CA 1
ATOM 1052 C C . GLN B 1 46 ? 8.156 -5.262 -13.75 1 75.19 46 GLN B C 1
ATOM 1054 O O . GLN B 1 46 ? 7.762 -6.078 -14.578 1 75.19 46 GLN B O 1
ATOM 1059 N N . LYS B 1 47 ? 8.219 -5.547 -12.477 1 76.56 47 LYS B N 1
ATOM 1060 C CA . LYS B 1 47 ? 7.824 -6.871 -12.008 1 76.56 47 LYS B CA 1
ATOM 1061 C C . LYS B 1 47 ? 7.129 -6.797 -10.656 1 76.56 47 LYS B C 1
ATOM 1063 O O . LYS B 1 47 ? 7.5 -5.98 -9.805 1 76.56 47 LYS B O 1
ATOM 1068 N N . LEU B 1 48 ? 6.148 -7.695 -10.484 1 78.19 48 LEU B N 1
ATOM 1069 C CA . LEU B 1 48 ? 5.5 -7.871 -9.188 1 78.19 48 LEU B CA 1
ATOM 1070 C C . LEU B 1 48 ? 6.332 -8.773 -8.281 1 78.19 48 LEU B C 1
ATOM 1072 O O . LEU B 1 48 ? 7.07 -9.633 -8.766 1 78.19 48 LEU B O 1
ATOM 1076 N N . PRO B 1 49 ? 6.086 -8.492 -6.965 1 75.25 49 PRO B N 1
ATOM 1077 C CA . PRO B 1 49 ? 6.727 -9.43 -6.035 1 75.25 49 PRO B CA 1
ATOM 1078 C C . PRO B 1 49 ? 6.289 -10.875 -6.262 1 75.25 49 PRO B C 1
ATOM 1080 O O . PRO B 1 49 ? 5.125 -11.133 -6.582 1 75.25 49 PRO B O 1
ATOM 1083 N N . GLU B 1 50 ? 7.188 -11.742 -6.195 1 73.06 50 GLU B N 1
ATOM 1084 C CA . GLU B 1 50 ? 6.902 -13.148 -6.453 1 73.06 50 GLU B CA 1
ATOM 1085 C C . GLU B 1 50 ? 6.453 -13.867 -5.184 1 73.06 50 GLU B C 1
ATOM 1087 O O . GLU B 1 50 ? 5.75 -14.875 -5.25 1 73.06 50 GLU B O 1
ATOM 1092 N N . LYS B 1 51 ? 6.898 -13.289 -4.102 1 82.19 51 LYS B N 1
ATOM 1093 C CA . LYS B 1 51 ? 6.621 -13.969 -2.844 1 82.19 51 LYS B CA 1
ATOM 1094 C C . LYS B 1 51 ? 5.684 -13.148 -1.963 1 82.19 51 LYS B C 1
ATOM 1096 O O . LYS B 1 51 ? 5.969 -11.992 -1.658 1 82.19 51 LYS B O 1
ATOM 1101 N N . LEU B 1 52 ? 4.645 -13.797 -1.514 1 85.06 52 LEU B N 1
ATOM 1102 C CA . LEU B 1 52 ? 3.654 -13.156 -0.657 1 85.06 52 LEU B CA 1
ATOM 1103 C C . LEU B 1 52 ? 4.285 -12.695 0.653 1 85.06 52 LEU B C 1
ATOM 1105 O O . LEU B 1 52 ? 3.961 -11.617 1.158 1 85.06 52 LEU B O 1
ATOM 1109 N N . LEU B 1 53 ? 5.152 -13.531 1.207 1 85.75 53 LEU B N 1
ATOM 1110 C CA . LEU B 1 53 ? 5.797 -13.188 2.471 1 85.75 53 LEU B CA 1
ATOM 1111 C C . LEU B 1 53 ? 6.578 -11.891 2.346 1 85.75 53 LEU B C 1
ATOM 1113 O O . LEU B 1 53 ? 6.527 -11.039 3.24 1 85.75 53 LEU B O 1
ATOM 1117 N N . SER B 1 54 ? 7.273 -11.719 1.305 1 87.56 54 SER B N 1
ATOM 1118 C CA . SER B 1 54 ? 8.039 -10.5 1.073 1 87.56 54 SER B CA 1
ATOM 1119 C C . SER B 1 54 ? 7.117 -9.297 0.894 1 87.56 54 SER B C 1
ATOM 1121 O O . SER B 1 54 ? 7.438 -8.195 1.34 1 87.56 54 SER B O 1
ATOM 1123 N N . GLU B 1 55 ? 6.012 -9.555 0.252 1 90.31 55 GLU B N 1
ATOM 1124 C CA . GLU B 1 55 ? 5.02 -8.492 0.094 1 90.31 55 GLU B CA 1
ATOM 1125 C C . GLU B 1 55 ? 4.504 -8.016 1.448 1 90.31 55 GLU B C 1
ATOM 1127 O O . GLU B 1 55 ? 4.414 -6.812 1.696 1 90.31 55 GLU B O 1
ATOM 1132 N N . LYS B 1 56 ? 4.27 -8.938 2.289 1 92.56 56 LYS B N 1
ATOM 1133 C CA . LYS B 1 56 ? 3.781 -8.617 3.627 1 92.56 56 LYS B CA 1
ATOM 1134 C C . LYS B 1 56 ? 4.828 -7.84 4.422 1 92.56 56 LYS B C 1
ATOM 1136 O O . LYS B 1 56 ? 4.492 -6.918 5.168 1 92.56 56 LYS B O 1
ATOM 1141 N N . GLN B 1 57 ? 6.027 -8.219 4.25 1 94.06 57 GLN B N 1
ATOM 1142 C CA . GLN B 1 57 ? 7.105 -7.527 4.945 1 94.06 57 GLN B CA 1
ATOM 1143 C C . GLN B 1 57 ? 7.234 -6.086 4.457 1 94.06 57 GLN B C 1
ATOM 1145 O O . GLN B 1 57 ? 7.504 -5.18 5.246 1 94.06 57 GLN B O 1
ATOM 1150 N N . LEU B 1 58 ? 7.094 -5.867 3.152 1 95.38 58 LEU B N 1
ATOM 1151 C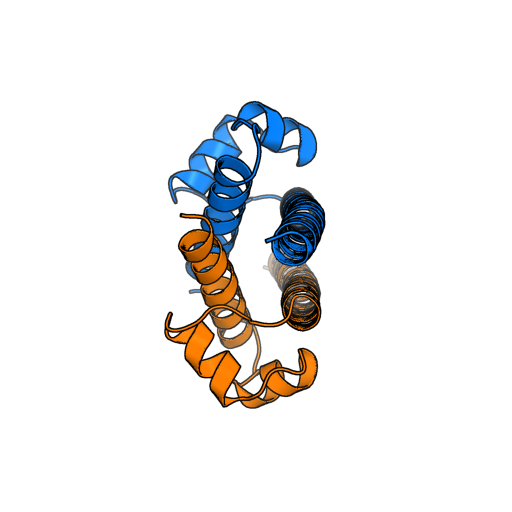 CA . LEU B 1 58 ? 7.137 -4.516 2.605 1 95.38 58 LEU B CA 1
ATOM 1152 C C . LEU B 1 58 ? 5.988 -3.67 3.146 1 95.38 58 LEU B C 1
ATOM 1154 O O . LEU B 1 58 ? 6.188 -2.514 3.523 1 95.38 58 LEU B O 1
ATOM 1158 N N . ILE B 1 59 ? 4.805 -4.238 3.23 1 95.81 59 ILE B N 1
ATOM 1159 C CA . ILE B 1 59 ? 3.633 -3.539 3.746 1 95.81 59 ILE B CA 1
ATOM 1160 C C . ILE B 1 59 ? 3.85 -3.186 5.215 1 95.81 59 ILE B C 1
ATOM 1162 O O . ILE B 1 59 ? 3.533 -2.074 5.648 1 95.81 59 ILE B O 1
ATOM 1166 N N . LYS B 1 60 ? 4.422 -4.074 5.988 1 94.88 60 LYS B N 1
ATOM 1167 C CA . LYS B 1 60 ? 4.707 -3.832 7.398 1 94.88 60 LYS B CA 1
ATOM 1168 C C . LYS B 1 60 ? 5.719 -2.701 7.566 1 94.88 60 LYS B C 1
ATOM 1170 O O . LYS B 1 60 ? 5.547 -1.83 8.422 1 94.88 60 LYS B O 1
ATOM 1175 N N . LEU B 1 61 ? 6.809 -2.779 6.801 1 95.75 61 LEU B N 1
ATOM 1176 C CA . LEU B 1 61 ? 7.809 -1.72 6.852 1 95.75 61 LEU B CA 1
ATOM 1177 C C . LEU B 1 61 ? 7.188 -0.366 6.523 1 95.75 61 LEU B C 1
ATOM 1179 O O . LEU B 1 61 ? 7.449 0.624 7.211 1 95.75 61 LEU B O 1
ATOM 1183 N N . TYR B 1 62 ? 6.371 -0.31 5.484 1 95.56 62 TYR B N 1
ATOM 1184 C CA . TYR B 1 62 ? 5.664 0.904 5.094 1 95.56 62 TYR B CA 1
ATOM 1185 C C . TYR B 1 62 ? 4.816 1.433 6.246 1 95.56 62 TYR B C 1
ATOM 1187 O O . TYR B 1 62 ? 4.836 2.631 6.539 1 95.56 62 TYR B O 1
ATOM 1195 N N . LEU B 1 63 ? 4.129 0.564 6.918 1 94.31 63 LEU B N 1
ATOM 1196 C CA . LEU B 1 63 ? 3.252 0.942 8.023 1 94.31 63 LEU B CA 1
ATOM 1197 C C . LEU B 1 63 ? 4.051 1.532 9.18 1 94.31 63 LEU B C 1
ATOM 1199 O O . LEU B 1 63 ? 3.629 2.514 9.789 1 94.31 63 LEU B O 1
ATOM 1203 N N . ILE B 1 64 ? 5.09 0.9 9.453 1 94.38 64 ILE B N 1
ATOM 1204 C CA . ILE B 1 64 ? 5.949 1.354 10.539 1 94.38 64 ILE B CA 1
ATOM 1205 C C . ILE B 1 64 ? 6.441 2.771 10.25 1 94.38 64 ILE B C 1
ATOM 1207 O O . ILE B 1 64 ? 6.34 3.656 11.102 1 94.38 64 ILE B O 1
ATOM 1211 N N . ILE B 1 65 ? 6.953 3.006 9.039 1 93.5 65 ILE B N 1
ATOM 1212 C CA . ILE B 1 65 ? 7.508 4.305 8.672 1 93.5 65 ILE B CA 1
ATOM 1213 C C . ILE B 1 65 ? 6.391 5.34 8.602 1 93.5 65 ILE B C 1
ATOM 1215 O O . ILE B 1 65 ? 6.59 6.5 8.977 1 93.5 65 ILE B O 1
ATOM 1219 N N . LEU B 1 66 ? 5.207 4.984 8.102 1 91.5 66 LEU B N 1
ATOM 1220 C CA . LEU B 1 66 ? 4.047 5.867 8.055 1 91.5 66 LEU B CA 1
ATOM 1221 C C . LEU B 1 66 ? 3.691 6.367 9.453 1 91.5 66 LEU B C 1
ATOM 1223 O O . LEU B 1 66 ? 3.445 7.562 9.648 1 91.5 66 LEU B O 1
ATOM 1227 N N . ASP B 1 67 ? 3.723 5.512 10.391 1 89.5 67 ASP B N 1
ATOM 1228 C CA . ASP B 1 67 ? 3.395 5.84 11.773 1 89.5 67 ASP B CA 1
ATOM 1229 C C . ASP B 1 67 ? 4.406 6.824 12.359 1 89.5 67 ASP B C 1
ATOM 1231 O O . ASP B 1 67 ? 4.023 7.797 13.016 1 89.5 67 ASP B O 1
ATOM 1235 N N . ILE B 1 68 ? 5.625 6.57 12.086 1 88.94 68 ILE B N 1
ATOM 1236 C CA . ILE B 1 68 ? 6.699 7.426 12.578 1 88.94 68 ILE B CA 1
ATOM 1237 C C . ILE B 1 68 ? 6.598 8.805 11.93 1 88.94 68 ILE B C 1
ATOM 1239 O O . ILE B 1 68 ? 6.695 9.828 12.609 1 88.94 68 ILE B O 1
ATOM 1243 N N . HIS B 1 69 ? 6.391 8.773 10.695 1 84.5 69 HIS B N 1
ATOM 1244 C CA . HIS B 1 69 ? 6.355 10.016 9.93 1 84.5 69 HIS B CA 1
ATOM 1245 C C . HIS B 1 69 ? 5.152 10.867 10.312 1 84.5 69 HIS B C 1
ATOM 1247 O O . HIS B 1 69 ? 5.27 12.094 10.438 1 84.5 69 HIS B O 1
ATOM 1253 N N . THR B 1 70 ? 4.074 10.266 10.445 1 80.31 70 THR B N 1
ATOM 1254 C CA . THR B 1 70 ? 2.865 11.008 10.789 1 80.31 70 THR B CA 1
ATOM 1255 C C . THR B 1 70 ? 2.922 11.508 12.227 1 80.31 70 THR B C 1
ATOM 1257 O O . THR B 1 70 ? 2.443 12.602 12.531 1 80.31 70 THR B O 1
ATOM 1260 N N . SER B 1 71 ? 3.451 10.727 13.047 1 77.69 71 SER B N 1
ATOM 1261 C CA . SER B 1 71 ? 3.627 11.164 14.422 1 77.69 71 SER B CA 1
ATOM 1262 C C . SER B 1 71 ? 4.57 12.359 14.516 1 77.69 71 SER B C 1
ATOM 1264 O O . SER B 1 71 ? 4.312 13.305 15.266 1 77.69 71 SER B O 1
ATOM 1266 N N . LYS B 1 72 ? 5.652 12.352 13.766 1 73 72 LYS B N 1
ATOM 1267 C CA . LYS B 1 72 ? 6.621 13.445 13.773 1 73 72 LYS B CA 1
ATOM 1268 C C . LYS B 1 72 ? 6.004 14.727 13.219 1 73 72 LYS B C 1
ATOM 1270 O O . LYS B 1 72 ? 6.223 15.812 13.766 1 73 72 LYS B O 1
ATOM 1275 N N . THR B 1 73 ? 5.324 14.555 12.172 1 70.06 73 THR B N 1
ATOM 1276 C CA . THR B 1 73 ? 4.684 15.719 11.57 1 70.06 73 THR B CA 1
ATOM 1277 C C . THR B 1 73 ? 3.668 16.344 12.531 1 70.06 73 THR B C 1
ATOM 1279 O O . THR B 1 73 ? 3.533 17.562 12.594 1 70.06 73 THR B O 1
ATOM 1282 N N . ASN B 1 74 ? 3.014 15.43 13.219 1 67.5 74 ASN B N 1
ATOM 1283 C CA . ASN B 1 74 ? 2.057 15.938 14.203 1 67.5 74 ASN B CA 1
ATOM 1284 C C . ASN B 1 74 ? 2.754 16.688 15.328 1 67.5 74 ASN B C 1
ATOM 1286 O O . ASN B 1 74 ? 2.25 17.719 15.797 1 67.5 74 ASN B O 1
ATOM 1290 N N . VAL B 1 75 ? 3.838 16.172 15.688 1 61.19 75 VAL B N 1
ATOM 1291 C CA . VAL B 1 75 ? 4.594 16.828 16.75 1 61.19 75 VAL B CA 1
ATOM 1292 C C . VAL B 1 75 ? 5.129 18.172 16.266 1 61.19 75 VAL B C 1
ATOM 1294 O O . VAL B 1 75 ? 5.078 19.156 16.984 1 61.19 75 VAL B O 1
ATOM 1297 N N . GLN B 1 76 ? 5.715 18.234 15.102 1 63.66 76 GLN B N 1
ATOM 1298 C CA . GLN B 1 76 ? 6.25 19.469 14.555 1 63.66 76 GLN B CA 1
ATOM 1299 C C . GLN B 1 76 ? 5.16 20.531 14.43 1 63.66 76 GLN B C 1
ATOM 1301 O O . GLN B 1 76 ? 5.391 21.703 14.727 1 63.66 76 GLN B O 1
ATOM 1306 N N . LYS B 1 77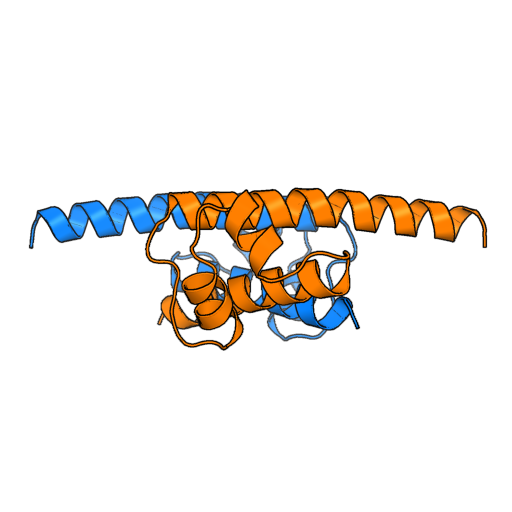 ? 4.008 20.078 14 1 64.62 77 LYS B N 1
ATOM 1307 C CA . LYS B 1 77 ? 2.895 21.016 13.867 1 64.62 77 LYS B CA 1
ATOM 1308 C C . LYS B 1 77 ? 2.514 21.609 15.211 1 64.62 77 LYS B C 1
ATOM 1310 O O . LYS B 1 77 ? 2.074 22.766 15.289 1 64.62 77 LYS B O 1
ATOM 1315 N N . LEU B 1 78 ? 2.682 20.906 16.234 1 60.28 78 LEU B N 1
ATOM 1316 C CA . LEU B 1 78 ? 2.357 21.391 17.578 1 60.28 78 LEU B CA 1
ATOM 1317 C C . LEU B 1 78 ? 3.309 22.5 18 1 60.28 78 LEU B C 1
ATOM 1319 O O . LEU B 1 78 ? 2.941 23.359 18.812 1 60.28 78 LEU B O 1
ATOM 1323 N N . PHE B 1 79 ? 4.484 22.609 17.438 1 66.75 79 PHE B N 1
ATOM 1324 C CA . PHE B 1 79 ? 5.477 23.594 17.859 1 66.75 79 PHE B CA 1
ATOM 1325 C C . PHE B 1 79 ? 5.578 24.734 16.844 1 66.75 79 PHE B C 1
ATOM 1327 O O . PHE B 1 79 ? 6.293 25.719 17.078 1 66.75 79 PHE B O 1
ATOM 1334 N N . GLU B 1 80 ? 4.98 24.781 15.797 1 53.91 80 GLU B N 1
ATOM 1335 C CA . GLU B 1 80 ? 4.879 25.922 14.891 1 53.91 80 GLU B CA 1
ATOM 1336 C C . GLU B 1 80 ? 3.672 26.797 15.234 1 53.91 80 GLU B C 1
ATOM 1338 O O . GLU B 1 80 ? 3.764 28.031 15.234 1 53.91 80 GLU B O 1
#

Solvent-accessible surface area (backbone atoms only — not comparable to full-atom values): 8580 Å² total; per-residue (Å²): 125,64,61,59,24,52,35,40,23,51,23,16,43,52,51,32,48,46,69,75,46,89,50,49,61,60,54,51,13,68,71,23,76,44,50,47,68,54,48,50,31,25,59,69,71,68,46,69,84,86,46,70,68,36,50,51,35,44,52,50,52,48,50,53,51,51,52,53,52,52,51,49,51,53,52,52,56,70,73,103,125,64,60,59,24,52,36,39,21,51,24,16,45,54,50,31,46,44,71,73,44,90,51,48,62,61,53,50,12,67,72,23,75,43,50,48,68,53,46,50,32,25,58,68,71,70,46,69,83,86,45,68,69,37,48,51,36,46,53,49,50,46,50,53,51,49,54,52,51,52,50,48,51,52,51,53,60,73,73,109

pLDDT: mean 86.82, std 11.62, range [47.78, 97.25]